Protein AF-A0A392MEF2-F1 (afdb_monomer_lite)

pLDDT: mean 86.11, std 12.42, range [41.94, 96.94]

Organism: NCBI:txid97028

Sequence (92 aa):
MEEEFTLLRNAFTKALIEDEQIAFLTKQWYISVLARIRINAFRIELAGGGSYEDLLSSAFASVEAEAAVGNAVYILPSFYNHDCVFQLEHIL

Foldseek 3Di:
DVVVLVVVVVVCVVVVNDCVNCVVSDPVNVVVVVVLCVLQKDFDFDQFDPDPVSNVVSVVCVVVVVRGPDIDGDPVVSVDDDDPPDDPPPDD

Secondary structure (DSSP, 8-sta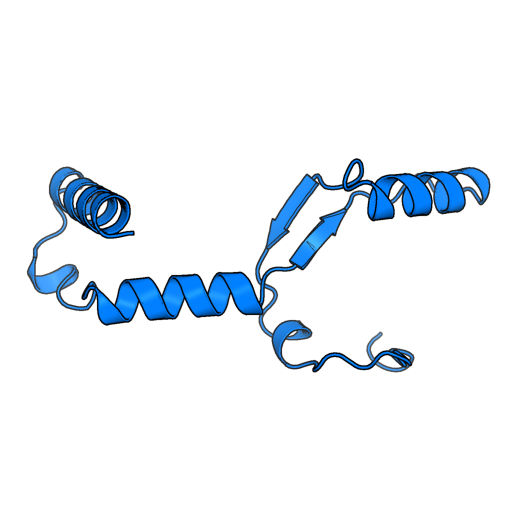te):
-HHHHHHHHHHHHHTT--TTTTTT--HHHHHHHHHHHHHHEEEEEPPPPSSHHHHHHHHHHHHTTTTEEEEEE-TTGGGPPP-SS---TT--

Structure (mmCIF, N/CA/C/O backbone):
data_AF-A0A392MEF2-F1
#
_entry.id   AF-A0A392MEF2-F1
#
loop_
_atom_site.group_PDB
_atom_site.id
_atom_site.type_symbol
_atom_site.label_atom_id
_atom_site.label_alt_id
_atom_site.label_comp_id
_atom_site.label_asym_id
_atom_site.label_entity_id
_atom_site.label_seq_id
_atom_site.pdbx_PDB_ins_code
_atom_site.Cartn_x
_atom_site.Cartn_y
_atom_site.Cartn_z
_atom_site.occupancy
_atom_site.B_iso_or_equiv
_atom_site.auth_seq_id
_atom_site.auth_comp_id
_atom_site.auth_asym_id
_atom_site.auth_atom_id
_atom_site.pdbx_PDB_model_num
ATOM 1 N N . MET A 1 1 ? 7.188 0.491 15.254 1.00 77.00 1 MET A N 1
ATOM 2 C CA . MET A 1 1 ? 5.920 -0.025 14.673 1.00 77.00 1 MET A CA 1
ATOM 3 C C . MET A 1 1 ? 4.687 0.337 15.507 1.00 77.00 1 MET A C 1
ATOM 5 O O . MET A 1 1 ? 3.666 0.683 14.920 1.00 77.00 1 MET A O 1
ATOM 9 N N . GLU A 1 2 ? 4.743 0.238 16.843 1.00 87.62 2 GLU A N 1
ATOM 10 C CA . GLU A 1 2 ? 3.608 0.611 17.710 1.00 87.62 2 GLU A CA 1
ATOM 11 C C . GLU A 1 2 ? 3.369 2.120 17.784 1.00 87.62 2 GLU A C 1
ATOM 13 O O . GLU A 1 2 ? 2.228 2.585 17.803 1.00 87.62 2 GLU A O 1
ATOM 18 N N . GLU A 1 3 ? 4.458 2.885 17.794 1.00 92.62 3 GLU A N 1
ATOM 19 C CA . GLU A 1 3 ? 4.425 4.344 17.832 1.00 92.62 3 GLU A CA 1
ATOM 20 C C . GLU A 1 3 ? 3.763 4.904 16.569 1.00 92.62 3 GLU A C 1
ATOM 22 O O . GLU A 1 3 ? 2.871 5.741 16.651 1.00 92.62 3 GLU A O 1
ATOM 27 N N . GLU A 1 4 ? 4.108 4.374 15.400 1.00 92.88 4 GLU A N 1
ATOM 28 C CA . GLU A 1 4 ? 3.580 4.777 14.098 1.00 92.88 4 GLU A CA 1
ATOM 29 C C . GLU A 1 4 ? 2.103 4.396 13.947 1.00 92.88 4 GLU A C 1
ATOM 31 O O . GLU A 1 4 ? 1.313 5.186 13.431 1.00 92.88 4 GLU A O 1
ATOM 36 N N . PHE A 1 5 ? 1.698 3.229 14.461 1.00 95.06 5 PHE A N 1
ATOM 37 C CA . PHE A 1 5 ? 0.283 2.858 14.544 1.00 95.06 5 PHE A CA 1
ATOM 38 C C . PHE A 1 5 ? -0.505 3.840 15.424 1.00 95.06 5 PHE A C 1
ATOM 40 O O . PHE A 1 5 ? -1.582 4.303 15.043 1.00 95.06 5 PHE A O 1
ATOM 47 N N . THR A 1 6 ? 0.055 4.201 16.580 1.00 95.00 6 THR A N 1
ATOM 48 C CA . THR A 1 6 ? -0.549 5.173 17.500 1.00 95.00 6 THR A CA 1
ATOM 49 C C . THR A 1 6 ? -0.643 6.558 16.857 1.00 95.00 6 THR A C 1
ATOM 51 O O . THR A 1 6 ? -1.677 7.215 16.960 1.00 95.00 6 THR A O 1
ATOM 54 N N . LEU A 1 7 ? 0.392 6.990 16.132 1.00 95.88 7 LEU A N 1
ATOM 55 C CA . LEU A 1 7 ? 0.387 8.245 15.376 1.00 95.88 7 LEU A CA 1
ATOM 56 C C . LEU A 1 7 ? -0.716 8.263 14.313 1.00 95.88 7 LEU A C 1
ATOM 58 O O . LEU A 1 7 ? -1.429 9.260 14.209 1.00 95.88 7 LEU A O 1
ATOM 62 N N . LEU A 1 8 ? -0.899 7.167 13.571 1.00 94.75 8 LEU A N 1
ATOM 63 C CA . LEU A 1 8 ? -1.965 7.044 12.576 1.00 94.75 8 LEU A CA 1
ATOM 64 C C . LEU A 1 8 ? -3.357 7.115 13.219 1.00 94.75 8 LEU A C 1
ATOM 66 O O . LEU A 1 8 ? -4.207 7.866 12.741 1.00 94.75 8 LEU A O 1
ATOM 70 N N . ARG A 1 9 ? -3.590 6.396 14.327 1.00 94.19 9 ARG A N 1
ATOM 71 C CA . ARG A 1 9 ? -4.861 6.498 15.070 1.00 94.19 9 ARG A CA 1
ATOM 72 C C . ARG A 1 9 ? -5.111 7.925 15.548 1.00 94.19 9 ARG A C 1
ATOM 74 O O . ARG A 1 9 ? -6.186 8.464 15.307 1.00 94.19 9 ARG A O 1
ATOM 81 N N . ASN A 1 10 ? -4.100 8.565 16.131 1.00 94.50 10 ASN A N 1
ATOM 82 C CA . ASN A 1 10 ? -4.194 9.949 16.591 1.00 94.50 10 ASN A CA 1
ATOM 83 C C . ASN A 1 10 ? -4.493 10.926 15.446 1.00 94.50 10 ASN A C 1
ATOM 85 O O . ASN A 1 10 ? -5.214 11.900 15.654 1.00 94.50 10 ASN A O 1
ATOM 89 N N . ALA A 1 11 ? -3.951 10.694 14.248 1.00 96.25 11 ALA A N 1
ATOM 90 C CA . ALA A 1 11 ? -4.246 11.510 13.074 1.00 96.25 11 ALA A CA 1
ATOM 91 C C . ALA A 1 11 ? -5.725 11.408 12.670 1.00 96.25 11 ALA A C 1
ATOM 93 O O . ALA A 1 11 ? -6.351 12.436 12.416 1.00 96.25 11 ALA A O 1
ATOM 94 N N . PHE A 1 12 ? -6.308 10.206 12.688 1.00 95.31 12 PHE A N 1
ATOM 95 C CA . PHE A 1 12 ? -7.735 10.020 12.418 1.00 95.31 12 PHE A CA 1
ATOM 96 C C . PHE A 1 12 ? -8.630 10.644 13.490 1.00 95.31 12 PHE A C 1
ATOM 98 O O . PHE A 1 12 ? -9.579 11.348 13.148 1.00 95.31 12 PHE A O 1
ATOM 105 N N . THR A 1 13 ? -8.285 10.494 14.772 1.00 93.50 13 THR A N 1
ATOM 106 C CA . THR A 1 13 ? -9.009 11.161 15.866 1.00 93.50 13 THR A CA 1
ATOM 107 C C . THR A 1 13 ? -8.964 12.685 15.721 1.00 93.50 13 THR A C 1
ATOM 109 O O . THR A 1 13 ? -9.980 13.356 15.879 1.00 93.50 13 THR A O 1
ATOM 112 N N . LYS A 1 14 ? -7.805 13.256 15.360 1.00 96.19 14 LYS A N 1
ATOM 113 C CA . LYS A 1 14 ? -7.663 14.700 15.091 1.00 96.19 14 LYS A CA 1
ATOM 114 C C . LYS A 1 14 ? -8.464 15.167 13.8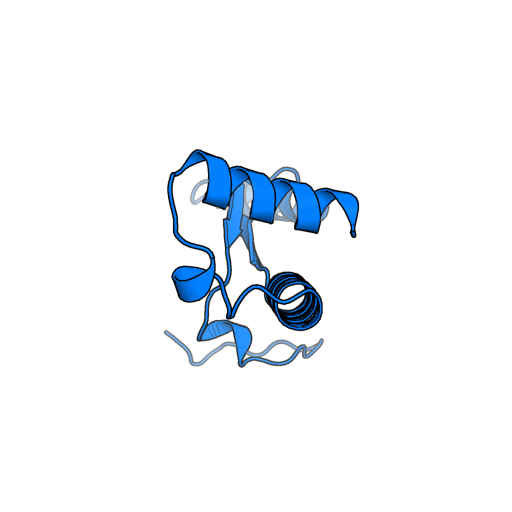75 1.00 96.19 14 LYS A C 1
ATOM 116 O O . LYS A 1 14 ? -8.868 16.324 13.839 1.00 96.19 14 LYS A O 1
ATOM 121 N N . ALA A 1 15 ? -8.697 14.287 12.906 1.00 96.94 15 ALA A N 1
ATOM 122 C CA . ALA A 1 15 ? -9.551 14.544 11.752 1.00 96.94 15 ALA A CA 1
ATOM 123 C C . ALA A 1 15 ? -11.054 14.368 12.055 1.00 96.94 15 ALA A C 1
ATOM 125 O O . ALA A 1 15 ? -11.856 14.413 11.126 1.00 96.94 15 ALA A O 1
ATOM 126 N N . LEU A 1 16 ? -11.432 14.191 13.331 1.00 95.44 16 LEU A N 1
ATOM 127 C CA . LEU A 1 16 ? -12.811 13.980 13.788 1.00 95.44 16 LEU A CA 1
ATOM 128 C C . LEU A 1 16 ? -13.473 12.737 13.169 1.00 95.44 16 LEU A C 1
ATOM 130 O O . LEU A 1 16 ? -14.691 12.693 13.024 1.00 95.44 16 LEU A O 1
ATOM 134 N N . ILE A 1 17 ? -12.674 11.728 12.806 1.00 95.62 17 ILE A N 1
ATOM 135 C CA . ILE A 1 17 ? -13.191 10.434 12.360 1.00 95.62 17 ILE A CA 1
ATOM 136 C C . ILE A 1 17 ? -13.580 9.623 13.594 1.00 95.62 17 ILE A C 1
ATOM 138 O O . ILE A 1 17 ? -12.771 9.448 14.509 1.00 95.62 17 ILE A O 1
ATOM 142 N N . GLU A 1 18 ? -14.818 9.139 13.618 1.00 94.50 18 GLU A N 1
ATOM 143 C CA . GLU A 1 18 ? -15.369 8.407 14.756 1.00 94.50 18 GLU A CA 1
ATOM 144 C C . GLU A 1 18 ? -14.702 7.035 14.913 1.00 94.50 18 GLU A C 1
ATOM 146 O O . GLU A 1 18 ? -14.342 6.381 13.930 1.00 94.50 18 GLU A O 1
ATOM 151 N N . ASP A 1 19 ? -14.578 6.553 16.153 1.00 92.06 19 ASP A N 1
ATOM 152 C CA . ASP A 1 19 ? -13.939 5.261 16.436 1.00 92.06 19 ASP A CA 1
ATOM 153 C C . ASP A 1 19 ? -14.626 4.084 15.724 1.00 92.06 19 ASP A C 1
ATOM 155 O O . ASP A 1 19 ? -13.952 3.134 15.324 1.00 92.06 19 ASP A O 1
ATOM 159 N N . GLU A 1 20 ? -15.943 4.164 15.506 1.00 95.00 20 GLU A N 1
ATOM 160 C CA . GLU A 1 20 ? -16.707 3.166 14.750 1.00 95.00 20 GLU A CA 1
ATOM 161 C C . GLU A 1 20 ? -16.272 3.113 13.274 1.00 95.00 20 GLU A C 1
ATOM 163 O O . GLU A 1 20 ? -16.121 2.032 12.702 1.00 95.00 20 GLU A O 1
ATOM 168 N N . GLN A 1 21 ? -15.950 4.265 12.676 1.00 94.00 21 GLN A N 1
ATOM 169 C CA . GLN A 1 21 ? -15.476 4.365 11.292 1.00 94.00 21 GLN A CA 1
ATOM 170 C C . GLN A 1 21 ? -14.050 3.818 11.124 1.00 94.00 21 GLN A C 1
ATOM 172 O O . GLN A 1 21 ? -13.709 3.310 10.056 1.00 94.00 21 GLN A O 1
ATOM 177 N N . ILE A 1 22 ? -13.221 3.870 12.173 1.00 94.75 22 ILE A N 1
ATOM 178 C CA . ILE A 1 22 ? -11.858 3.303 12.198 1.00 94.75 22 ILE A CA 1
ATOM 179 C C . ILE A 1 22 ? -11.765 1.992 12.988 1.00 94.75 22 ILE A C 1
ATOM 181 O O . ILE A 1 22 ? -10.668 1.568 13.365 1.00 94.75 22 ILE A O 1
ATOM 185 N N . ALA A 1 23 ? -12.887 1.302 13.208 1.00 94.81 23 ALA A N 1
ATOM 186 C CA . ALA A 1 23 ? -12.905 0.004 13.883 1.00 94.81 23 ALA A CA 1
ATOM 187 C C . ALA A 1 23 ? -12.063 -1.052 13.139 1.00 94.81 23 ALA A C 1
ATOM 189 O O . ALA A 1 23 ? -11.465 -1.933 13.757 1.00 94.81 23 ALA A O 1
ATOM 190 N N . PHE A 1 24 ? -11.945 -0.926 11.811 1.00 93.88 24 PHE A N 1
ATOM 191 C CA . PHE A 1 24 ? -11.096 -1.789 10.984 1.00 93.88 24 PHE A CA 1
ATOM 192 C C . PHE A 1 24 ? -9.593 -1.611 11.259 1.00 93.88 24 PHE A C 1
ATOM 194 O O . PHE A 1 24 ? -8.807 -2.517 10.972 1.00 93.88 24 PHE A O 1
ATOM 201 N N . LEU A 1 25 ? -9.180 -0.452 11.791 1.00 95.00 25 LEU A N 1
ATOM 202 C CA . LEU A 1 25 ? -7.786 -0.074 12.014 1.00 95.00 25 LEU A CA 1
ATOM 203 C C . LEU A 1 25 ? -7.241 -0.754 13.273 1.00 95.00 25 LEU A C 1
ATOM 205 O O . LEU A 1 25 ? -6.907 -0.125 14.281 1.00 95.00 25 LEU A O 1
ATOM 209 N N . THR A 1 26 ? -7.162 -2.076 13.210 1.00 95.62 26 THR A N 1
ATOM 210 C CA . THR A 1 26 ? -6.478 -2.894 14.204 1.00 95.62 26 THR A CA 1
ATOM 211 C C . THR A 1 26 ? -4.979 -2.898 13.922 1.00 95.62 26 THR A C 1
ATOM 213 O O . THR A 1 26 ? -4.525 -2.678 12.794 1.00 95.62 26 THR A O 1
ATOM 216 N N . LYS A 1 27 ? -4.178 -3.214 14.939 1.00 95.00 27 LYS A N 1
ATOM 217 C CA . LYS A 1 27 ? -2.731 -3.388 14.771 1.00 95.00 27 LYS A CA 1
ATOM 218 C C . LYS A 1 27 ? -2.402 -4.464 13.729 1.00 95.00 27 LYS A C 1
ATOM 220 O O . LYS A 1 27 ? -1.508 -4.277 12.910 1.00 95.00 27 LYS A O 1
ATOM 225 N N . GLN A 1 28 ? -3.159 -5.563 13.709 1.00 95.75 28 GLN A N 1
ATOM 226 C CA . GLN A 1 28 ? -2.991 -6.627 12.717 1.00 95.75 28 GLN A CA 1
ATOM 227 C C . GLN A 1 28 ? -3.287 -6.137 11.295 1.00 95.75 28 GLN A C 1
ATOM 229 O O . GLN A 1 28 ? -2.540 -6.460 10.370 1.00 95.75 28 GLN A O 1
ATOM 234 N N . TRP A 1 29 ? -4.336 -5.327 11.118 1.00 95.94 29 TRP A N 1
ATOM 235 C CA . TRP A 1 29 ? -4.644 -4.709 9.830 1.00 95.94 29 TRP A CA 1
ATOM 236 C C . TRP A 1 29 ? -3.496 -3.809 9.362 1.00 95.94 29 TRP A C 1
ATOM 238 O O . TRP A 1 29 ? -3.018 -3.962 8.238 1.00 95.94 29 TRP A O 1
ATOM 248 N N . TYR A 1 30 ? -2.990 -2.943 10.244 1.00 95.88 30 TYR A N 1
ATOM 249 C CA . TYR A 1 30 ? -1.889 -2.026 9.941 1.00 95.88 30 TYR A CA 1
ATOM 250 C C . TYR A 1 30 ? -0.617 -2.769 9.513 1.00 95.88 30 TYR A C 1
ATOM 252 O O . TYR A 1 30 ? -0.046 -2.480 8.461 1.00 95.88 30 TYR A O 1
ATOM 260 N N . ILE A 1 31 ? -0.223 -3.794 10.275 1.00 95.25 31 ILE A N 1
ATOM 261 C CA . ILE A 1 31 ? 0.928 -4.648 9.953 1.00 95.25 31 ILE A CA 1
ATOM 262 C C . ILE A 1 31 ? 0.732 -5.336 8.600 1.00 95.25 31 ILE A C 1
ATOM 264 O O . ILE A 1 31 ? 1.641 -5.345 7.771 1.00 95.25 31 ILE A O 1
ATOM 268 N N . SER A 1 32 ? -0.460 -5.882 8.349 1.00 95.81 32 SER A N 1
ATOM 269 C CA . SER A 1 32 ? -0.783 -6.551 7.088 1.00 95.81 32 SER A CA 1
ATOM 270 C C . SER A 1 32 ? -0.715 -5.603 5.887 1.00 95.81 32 SER A C 1
ATOM 272 O O . SER A 1 32 ? -0.255 -5.997 4.814 1.00 95.81 32 SER A O 1
ATOM 274 N N . VAL A 1 33 ? -1.165 -4.353 6.028 1.00 94.94 33 VAL A N 1
ATOM 275 C CA . VAL A 1 33 ? -1.043 -3.334 4.971 1.00 94.94 33 VAL A CA 1
ATOM 276 C C . VAL A 1 33 ? 0.423 -3.005 4.702 1.00 94.94 33 VAL A C 1
ATOM 278 O O . VAL A 1 33 ? 0.848 -3.076 3.551 1.00 94.94 33 VAL A O 1
ATOM 281 N N . LEU A 1 34 ? 1.217 -2.721 5.738 1.00 94.94 34 LEU A N 1
ATOM 282 C CA . LEU A 1 34 ? 2.639 -2.409 5.569 1.00 94.94 34 LEU A CA 1
ATOM 283 C C . LEU A 1 34 ? 3.425 -3.565 4.945 1.00 94.94 34 LEU A C 1
ATOM 285 O O . LEU A 1 34 ? 4.260 -3.336 4.072 1.00 94.94 34 LEU A O 1
ATOM 289 N N . ALA A 1 35 ? 3.139 -4.803 5.351 1.00 95.31 35 ALA A N 1
ATOM 290 C CA . ALA A 1 35 ? 3.751 -5.987 4.760 1.00 95.31 35 ALA A CA 1
ATOM 291 C C . ALA A 1 35 ? 3.436 -6.089 3.261 1.00 95.31 35 ALA A C 1
ATOM 293 O O . ALA A 1 35 ? 4.339 -6.316 2.458 1.00 95.31 35 ALA A O 1
ATOM 294 N N . ARG A 1 36 ? 2.178 -5.850 2.866 1.00 95.12 36 ARG A N 1
ATOM 295 C CA . ARG A 1 36 ? 1.771 -5.857 1.455 1.00 95.12 36 ARG A CA 1
ATOM 296 C C . ARG A 1 36 ? 2.433 -4.743 0.657 1.00 95.12 36 ARG A C 1
ATOM 298 O O . ARG A 1 36 ? 2.922 -5.033 -0.426 1.00 95.12 36 ARG A O 1
ATOM 305 N N . ILE A 1 37 ? 2.500 -3.520 1.186 1.00 95.38 37 ILE A N 1
ATOM 306 C CA . ILE A 1 37 ? 3.22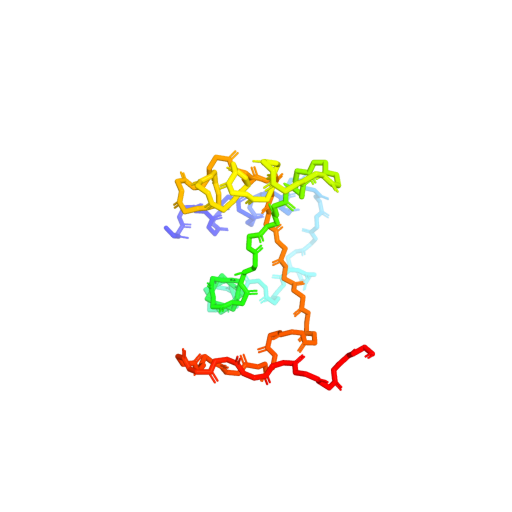0 -2.416 0.532 1.00 95.38 37 ILE A CA 1
ATOM 307 C C . ILE A 1 37 ? 4.682 -2.810 0.330 1.00 95.38 37 ILE A C 1
ATOM 309 O O . ILE A 1 37 ? 5.190 -2.700 -0.775 1.00 95.38 37 ILE A O 1
ATOM 313 N N . ARG A 1 38 ? 5.348 -3.336 1.362 1.00 94.12 38 ARG A N 1
ATOM 314 C CA . ARG A 1 38 ? 6.772 -3.682 1.293 1.00 94.12 38 ARG A CA 1
ATOM 315 C C . ARG A 1 38 ? 7.084 -4.808 0.307 1.00 94.12 38 ARG A C 1
ATOM 317 O O . ARG A 1 38 ? 8.132 -4.766 -0.320 1.00 94.12 38 ARG A O 1
ATOM 324 N N . ILE A 1 39 ? 6.201 -5.797 0.183 1.00 94.81 39 ILE A N 1
ATOM 325 C CA . ILE A 1 39 ? 6.369 -6.918 -0.758 1.00 94.81 39 ILE A CA 1
ATOM 326 C C . ILE A 1 39 ? 6.071 -6.490 -2.204 1.00 94.81 39 ILE A C 1
ATOM 328 O O . ILE A 1 39 ? 6.624 -7.070 -3.129 1.00 94.81 39 ILE A O 1
ATOM 332 N N . ASN A 1 40 ? 5.221 -5.477 -2.403 1.00 96.06 40 ASN A N 1
ATOM 333 C CA . ASN A 1 40 ? 4.686 -5.101 -3.717 1.00 96.06 40 ASN A CA 1
ATOM 334 C C . ASN A 1 40 ? 5.100 -3.696 -4.187 1.00 96.06 40 ASN A C 1
ATOM 336 O O . ASN A 1 40 ? 4.519 -3.175 -5.140 1.00 96.06 40 ASN A O 1
ATOM 340 N N . ALA A 1 41 ? 6.041 -3.047 -3.501 1.00 95.56 41 ALA A N 1
ATOM 341 C CA . ALA A 1 41 ? 6.496 -1.711 -3.859 1.00 95.56 41 ALA A CA 1
ATOM 342 C C . ALA A 1 41 ? 7.424 -1.767 -5.074 1.00 95.56 41 ALA A C 1
ATOM 344 O O . ALA A 1 41 ? 8.412 -2.498 -5.087 1.00 95.56 41 ALA A O 1
ATOM 345 N N . PHE A 1 42 ? 7.128 -0.924 -6.055 1.00 93.25 42 PHE A N 1
ATOM 346 C CA . PHE A 1 42 ? 7.973 -0.664 -7.207 1.00 93.25 42 PHE A CA 1
ATOM 347 C C . PHE A 1 42 ? 8.627 0.701 -7.043 1.00 93.25 42 PHE A C 1
ATOM 349 O O . PHE A 1 42 ? 7.950 1.698 -6.762 1.00 93.25 42 PHE A O 1
ATOM 356 N N . ARG A 1 43 ? 9.941 0.743 -7.258 1.00 92.06 43 ARG A N 1
ATOM 357 C CA . ARG A 1 43 ? 10.690 1.989 -7.399 1.00 92.06 43 ARG A CA 1
ATOM 358 C C . ARG A 1 43 ? 10.390 2.577 -8.774 1.00 92.06 43 ARG A C 1
ATOM 360 O O . ARG A 1 43 ? 10.485 1.877 -9.777 1.00 92.06 43 ARG A O 1
ATOM 367 N N . ILE A 1 44 ? 9.994 3.843 -8.809 1.00 90.62 44 ILE A N 1
ATOM 368 C CA . ILE A 1 44 ? 9.770 4.580 -10.053 1.00 90.62 44 ILE A CA 1
ATOM 369 C C . ILE A 1 44 ? 11.054 5.320 -10.379 1.00 90.62 44 ILE A C 1
ATOM 371 O O . ILE A 1 44 ? 11.571 6.061 -9.541 1.00 90.62 44 ILE A O 1
ATOM 375 N N . GLU A 1 45 ? 11.533 5.143 -11.600 1.00 87.94 45 GLU A N 1
ATOM 376 C CA . GLU A 1 45 ? 12.739 5.787 -12.098 1.00 87.94 45 GLU A CA 1
ATOM 377 C C . GLU A 1 45 ? 12.409 6.654 -13.303 1.00 87.94 45 GLU A C 1
ATOM 379 O O . GLU A 1 45 ? 11.536 6.318 -14.109 1.00 87.94 45 GLU A O 1
ATOM 384 N N . LEU A 1 46 ? 13.092 7.790 -13.409 1.00 80.25 46 LEU A N 1
ATOM 385 C CA . LEU A 1 46 ? 12.995 8.634 -14.589 1.00 80.25 46 LEU A CA 1
ATOM 386 C C . LEU A 1 46 ? 13.915 8.065 -15.669 1.00 80.25 46 LEU A C 1
ATOM 388 O O . LEU A 1 46 ? 15.121 7.963 -15.462 1.00 80.25 46 LEU A O 1
ATOM 392 N N . ALA A 1 47 ? 13.350 7.709 -16.821 1.00 72.94 47 ALA A N 1
ATOM 393 C CA . ALA A 1 47 ? 14.154 7.306 -17.966 1.00 72.94 47 ALA A CA 1
ATOM 394 C C . ALA A 1 47 ? 15.013 8.492 -18.442 1.00 72.94 47 ALA A C 1
ATOM 396 O O . ALA A 1 47 ? 14.490 9.593 -18.643 1.00 72.94 47 ALA A O 1
ATOM 397 N N . GLY A 1 48 ? 16.318 8.267 -18.625 1.00 67.69 48 GLY A N 1
ATOM 398 C CA . GLY A 1 48 ? 17.190 9.204 -19.330 1.00 67.69 48 GLY A CA 1
ATOM 399 C C . GLY A 1 48 ? 16.707 9.440 -20.762 1.00 67.69 48 GLY A C 1
ATOM 400 O O . GLY A 1 48 ? 15.898 8.677 -21.293 1.00 67.69 48 GLY A O 1
ATOM 401 N N . GLY A 1 49 ? 17.166 10.533 -21.376 1.00 66.94 49 GLY A N 1
ATOM 402 C CA . GLY A 1 49 ? 16.810 10.906 -22.747 1.00 66.94 49 GLY A CA 1
ATOM 403 C C . GLY A 1 49 ? 17.034 9.786 -23.775 1.00 66.94 49 GLY A C 1
ATOM 404 O O . GLY A 1 49 ? 17.666 8.774 -23.511 1.00 66.94 49 GLY A O 1
ATOM 405 N N . GLY A 1 50 ? 16.477 9.941 -24.978 1.00 61.72 50 GLY A N 1
ATOM 406 C CA . GLY A 1 50 ? 16.437 8.879 -25.995 1.00 61.72 50 GLY A CA 1
ATOM 407 C C . GLY A 1 50 ? 17.768 8.510 -26.675 1.00 61.72 50 GLY A C 1
ATOM 408 O O . GLY A 1 50 ? 17.716 7.923 -27.755 1.00 61.72 50 GLY A O 1
ATOM 409 N N . SER A 1 51 ? 18.934 8.875 -26.127 1.00 71.62 51 SER A N 1
ATOM 410 C CA . SER A 1 51 ? 20.246 8.491 -26.677 1.00 71.62 51 SER A CA 1
ATOM 411 C C . SER A 1 51 ? 20.832 7.243 -25.994 1.00 71.62 51 SER A C 1
ATOM 413 O O . SER A 1 51 ? 20.394 6.827 -24.925 1.00 71.62 51 SER A O 1
ATOM 415 N N . TYR A 1 52 ? 21.816 6.593 -26.620 1.00 63.03 52 TYR A N 1
ATOM 416 C CA . TYR A 1 52 ? 22.422 5.364 -26.086 1.00 63.03 52 TYR A CA 1
ATOM 417 C C . TYR A 1 52 ? 23.278 5.631 -24.835 1.00 63.03 52 TYR A C 1
ATOM 419 O O . TYR A 1 52 ? 23.247 4.864 -23.870 1.00 63.03 52 TYR A O 1
ATOM 427 N N . GLU A 1 53 ? 24.000 6.750 -24.819 1.00 69.81 53 GLU A N 1
ATOM 428 C CA . GLU A 1 53 ? 24.756 7.240 -23.666 1.00 69.81 53 GLU A CA 1
ATOM 429 C C . GLU A 1 53 ? 23.839 7.526 -22.464 1.00 69.81 53 GLU A C 1
ATOM 431 O O . GLU A 1 53 ? 24.214 7.259 -21.316 1.00 69.81 53 GLU A O 1
ATOM 436 N N . ASP A 1 54 ? 22.612 7.987 -22.723 1.00 75.50 54 ASP A N 1
ATOM 437 C CA . ASP A 1 54 ? 21.596 8.204 -21.693 1.00 75.50 54 ASP A CA 1
ATOM 438 C C . ASP A 1 54 ? 21.101 6.884 -21.077 1.00 75.50 54 ASP A C 1
ATOM 440 O O . ASP A 1 54 ? 20.811 6.845 -19.880 1.00 75.50 54 ASP A O 1
ATOM 444 N N . LEU A 1 55 ? 21.048 5.782 -21.838 1.00 76.38 55 LEU A N 1
ATOM 445 C CA . LEU A 1 55 ? 20.622 4.469 -21.330 1.00 76.38 55 LEU A CA 1
ATOM 446 C C . LEU A 1 55 ? 21.646 3.855 -20.373 1.00 76.38 55 LEU A C 1
ATOM 448 O O . LEU A 1 55 ? 21.268 3.374 -19.305 1.00 76.38 55 LEU A O 1
ATOM 452 N N . LEU A 1 56 ? 22.937 3.891 -20.723 1.00 79.62 56 LEU A N 1
ATOM 453 C CA . LEU A 1 56 ? 24.000 3.409 -19.833 1.00 79.62 56 LEU A CA 1
ATOM 454 C C . LEU A 1 56 ? 24.045 4.239 -18.549 1.00 79.62 56 LEU A C 1
ATOM 456 O O . LEU A 1 56 ? 24.086 3.678 -17.456 1.00 79.62 56 LEU A O 1
ATOM 460 N N . SER A 1 57 ? 23.962 5.565 -18.674 1.00 79.44 57 SER A N 1
ATOM 461 C CA . SER A 1 57 ? 23.923 6.476 -17.525 1.00 79.44 57 SER A CA 1
ATOM 462 C C . SER A 1 57 ? 22.699 6.221 -16.638 1.00 79.44 57 SER A C 1
ATOM 464 O O . SER A 1 57 ? 22.824 6.174 -15.416 1.00 79.44 57 SER A O 1
ATOM 466 N N . SER A 1 58 ? 21.533 5.965 -17.242 1.00 77.88 58 SER A N 1
ATOM 467 C CA . SER A 1 58 ? 20.310 5.594 -16.516 1.00 77.88 58 SER A CA 1
ATOM 468 C C . SER A 1 58 ? 20.443 4.248 -15.807 1.00 77.88 58 SER A C 1
ATOM 470 O O . SER A 1 58 ? 19.981 4.111 -14.680 1.00 77.88 58 SER A O 1
ATOM 472 N N . ALA A 1 59 ? 21.097 3.261 -16.424 1.00 81.50 59 ALA A N 1
ATOM 473 C CA . ALA A 1 59 ? 21.331 1.959 -15.805 1.00 81.50 59 ALA A CA 1
ATOM 474 C C . ALA A 1 59 ? 22.249 2.070 -14.577 1.00 81.50 59 ALA A C 1
ATOM 476 O O . ALA A 1 59 ? 21.936 1.503 -13.532 1.00 81.50 59 ALA A O 1
ATOM 477 N N . PHE A 1 60 ? 23.336 2.846 -14.667 1.00 82.81 60 PHE A N 1
ATOM 478 C CA . PHE A 1 60 ? 24.193 3.135 -13.511 1.00 82.81 60 PHE A CA 1
ATOM 479 C C . PHE A 1 60 ? 23.416 3.851 -12.399 1.00 82.81 60 PHE A C 1
ATOM 481 O O . PHE A 1 60 ? 23.425 3.392 -11.258 1.00 82.81 60 PHE A O 1
ATOM 488 N N . ALA A 1 61 ? 22.675 4.909 -12.735 1.00 82.06 61 ALA A N 1
ATOM 489 C CA . ALA A 1 61 ? 21.858 5.644 -11.770 1.00 82.06 61 ALA A CA 1
ATOM 490 C C . ALA A 1 61 ? 20.733 4.781 -11.162 1.00 82.06 61 ALA A C 1
ATOM 492 O O . ALA A 1 61 ? 20.357 4.973 -10.008 1.00 82.06 61 ALA A O 1
ATOM 493 N N . SER A 1 62 ? 20.200 3.807 -11.902 1.00 81.75 62 SER A N 1
ATOM 494 C CA . SER A 1 62 ? 19.235 2.828 -11.395 1.00 81.7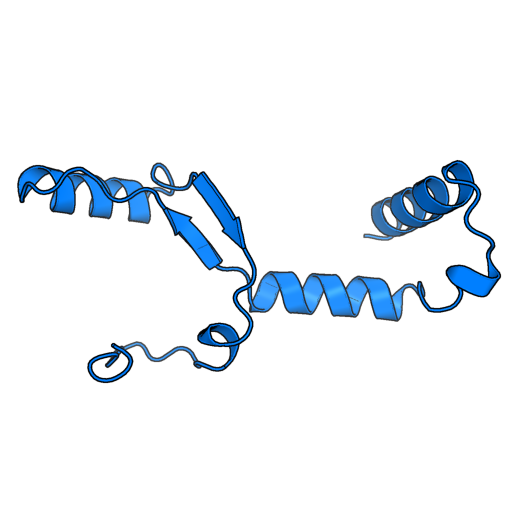5 62 SER A CA 1
ATOM 495 C C . SER A 1 62 ? 19.868 1.922 -10.340 1.00 81.75 62 SER A C 1
ATOM 497 O O . SER A 1 62 ? 19.333 1.775 -9.236 1.00 81.75 62 SER A O 1
ATOM 499 N N . VAL A 1 63 ? 21.039 1.348 -10.628 1.00 84.88 63 VAL A N 1
ATOM 500 C CA . VAL A 1 63 ? 21.755 0.476 -9.682 1.00 84.88 63 VAL A CA 1
ATOM 501 C C . VAL A 1 63 ? 22.091 1.227 -8.392 1.00 84.88 63 VAL A C 1
ATOM 503 O O . VAL A 1 63 ? 21.806 0.719 -7.308 1.00 84.88 63 VAL A O 1
ATOM 506 N N . GLU A 1 64 ? 22.574 2.465 -8.502 1.00 86.38 64 GLU A N 1
ATOM 507 C CA . GLU A 1 64 ? 22.902 3.327 -7.354 1.00 86.38 64 GLU A CA 1
ATOM 508 C C . GLU A 1 64 ? 21.669 3.965 -6.682 1.00 86.38 64 GLU A C 1
ATOM 510 O O . GLU A 1 64 ? 21.791 4.689 -5.697 1.00 86.38 64 GLU A O 1
ATOM 515 N N . ALA A 1 65 ? 20.459 3.688 -7.182 1.00 80.94 65 ALA A N 1
ATOM 516 C CA . ALA A 1 65 ? 19.196 4.287 -6.736 1.00 80.94 65 ALA A CA 1
ATOM 517 C C . ALA A 1 65 ? 19.081 5.813 -6.922 1.00 80.94 65 ALA A C 1
ATOM 519 O O . ALA A 1 65 ? 18.112 6.413 -6.458 1.00 80.94 65 ALA A O 1
ATOM 520 N N . GLU A 1 66 ? 20.011 6.433 -7.640 1.00 81.25 66 GLU A N 1
ATOM 521 C CA . GLU A 1 66 ? 20.034 7.863 -7.959 1.00 81.25 66 GLU A CA 1
ATOM 522 C C . GLU A 1 66 ? 18.963 8.265 -8.987 1.00 81.25 66 GLU A C 1
ATOM 524 O O . GLU A 1 66 ? 18.518 9.410 -8.998 1.00 81.25 66 GLU A O 1
ATOM 529 N N . ALA A 1 67 ? 18.491 7.327 -9.817 1.00 81.31 67 ALA A N 1
ATOM 530 C CA . ALA A 1 67 ? 17.413 7.568 -10.786 1.00 81.31 67 ALA A CA 1
ATOM 531 C C . ALA A 1 67 ? 16.001 7.569 -10.161 1.00 81.31 67 ALA A C 1
ATOM 533 O O . ALA A 1 67 ? 15.011 7.831 -10.853 1.00 81.31 67 ALA A O 1
ATOM 534 N N . ALA A 1 68 ? 15.882 7.238 -8.872 1.00 84.88 68 ALA A N 1
ATOM 535 C CA . ALA A 1 68 ? 14.604 7.036 -8.207 1.00 84.88 68 ALA A CA 1
ATOM 536 C C . ALA A 1 68 ? 13.865 8.361 -7.965 1.00 84.88 68 ALA A C 1
ATOM 538 O O . ALA A 1 68 ? 14.337 9.234 -7.240 1.00 84.88 68 ALA A O 1
ATOM 539 N N . VAL A 1 69 ? 12.654 8.478 -8.508 1.00 90.31 69 VAL A N 1
ATOM 540 C CA . VAL A 1 69 ? 11.779 9.649 -8.321 1.00 90.31 69 VAL A CA 1
ATOM 541 C C . VAL A 1 69 ? 10.612 9.381 -7.370 1.00 90.31 69 VAL A C 1
ATOM 543 O O . VAL A 1 69 ? 9.915 10.310 -6.966 1.00 90.31 69 VAL A O 1
ATOM 546 N N . GLY A 1 70 ? 10.383 8.122 -6.986 1.00 91.00 70 GLY A N 1
ATOM 547 C CA . GLY A 1 70 ? 9.328 7.765 -6.042 1.00 91.00 70 GLY A CA 1
ATOM 548 C C . GLY A 1 70 ? 9.084 6.265 -5.920 1.00 91.00 70 GLY A C 1
ATOM 549 O O . GLY A 1 70 ? 9.834 5.446 -6.447 1.00 91.00 70 GLY A O 1
ATOM 550 N N . ASN A 1 71 ? 8.001 5.915 -5.222 1.00 93.00 71 ASN A N 1
ATOM 551 C CA . ASN A 1 71 ? 7.538 4.540 -5.047 1.00 93.00 71 ASN A CA 1
ATOM 552 C C . ASN A 1 71 ? 6.036 4.453 -5.328 1.00 93.00 71 ASN A C 1
ATOM 554 O O . ASN A 1 71 ? 5.281 5.348 -4.945 1.00 93.00 71 ASN A O 1
ATOM 558 N N . ALA A 1 72 ? 5.599 3.352 -5.931 1.00 94.56 72 ALA A N 1
ATOM 559 C CA . ALA A 1 72 ? 4.186 3.038 -6.107 1.00 94.56 72 ALA A CA 1
ATOM 560 C C . ALA A 1 72 ? 3.923 1.540 -5.952 1.00 94.56 72 ALA A C 1
ATOM 562 O O . ALA A 1 72 ? 4.826 0.713 -6.054 1.00 94.56 72 ALA A O 1
ATOM 563 N N . VAL A 1 73 ? 2.658 1.195 -5.723 1.00 95.06 73 VAL A N 1
ATOM 564 C CA . VAL A 1 73 ? 2.171 -0.184 -5.799 1.00 95.06 73 VAL A CA 1
ATOM 565 C C . VAL A 1 73 ? 1.317 -0.297 -7.055 1.00 95.06 73 VAL A C 1
ATOM 567 O O . VAL A 1 73 ? 0.268 0.342 -7.148 1.00 95.06 73 VAL A O 1
ATOM 570 N N . TYR A 1 74 ? 1.757 -1.109 -8.014 1.00 94.38 74 TYR A N 1
ATOM 571 C CA . TYR A 1 74 ? 1.005 -1.390 -9.234 1.00 94.38 74 TYR A CA 1
ATOM 572 C C . TYR A 1 74 ? 0.323 -2.751 -9.108 1.00 94.38 74 TYR A C 1
ATOM 574 O O . TYR A 1 74 ? 0.977 -3.783 -9.207 1.00 94.38 74 TYR A O 1
ATOM 582 N N . ILE A 1 75 ? -1.001 -2.751 -8.917 1.00 91.44 75 ILE A N 1
ATOM 583 C CA . ILE A 1 75 ? -1.767 -3.966 -8.593 1.00 91.44 75 ILE A CA 1
ATOM 584 C C . ILE A 1 75 ? -1.559 -5.093 -9.612 1.00 91.44 75 ILE A C 1
ATOM 586 O O . ILE A 1 75 ? -1.349 -6.226 -9.204 1.00 91.44 75 ILE A O 1
AT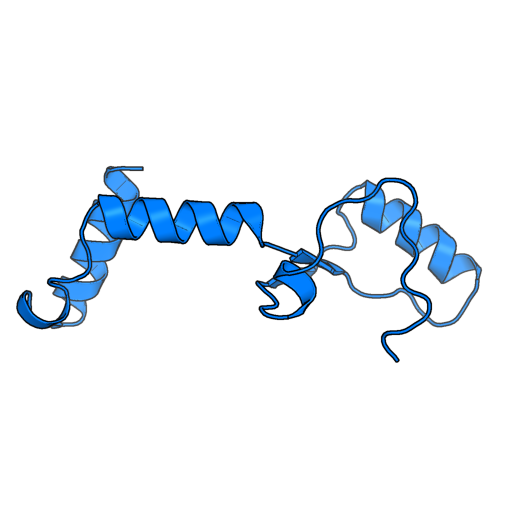OM 590 N N . LEU A 1 76 ? -1.600 -4.803 -10.918 1.00 92.50 76 LEU A N 1
ATOM 591 C CA . LEU A 1 76 ? -1.422 -5.832 -11.951 1.00 92.50 76 LEU A CA 1
ATOM 592 C C . LEU A 1 76 ? 0.030 -6.359 -12.019 1.00 92.50 76 LEU A C 1
ATOM 594 O O . LEU A 1 76 ? 0.210 -7.573 -11.951 1.00 92.50 76 LEU A O 1
ATOM 598 N N . PRO A 1 77 ? 1.073 -5.506 -12.070 1.00 90.88 77 PRO A N 1
ATOM 599 C CA . PRO A 1 77 ? 2.463 -5.953 -11.958 1.00 90.88 77 PRO A CA 1
ATOM 600 C C . PRO A 1 77 ? 2.792 -6.763 -10.698 1.00 90.88 77 PRO A C 1
ATOM 602 O O . PRO A 1 77 ? 3.627 -7.658 -10.756 1.00 90.88 77 PRO A O 1
ATOM 605 N N . SER A 1 78 ? 2.125 -6.500 -9.572 1.00 92.56 78 SER A N 1
ATOM 606 C CA . SER A 1 78 ? 2.310 -7.250 -8.321 1.00 92.56 78 SER A CA 1
ATOM 607 C C . SER A 1 78 ? 1.936 -8.737 -8.400 1.00 92.56 78 SER A C 1
ATOM 609 O O . SER A 1 78 ? 2.275 -9.486 -7.488 1.00 92.56 78 SER A O 1
ATOM 611 N N . PHE A 1 79 ? 1.246 -9.188 -9.455 1.00 91.50 79 PHE A N 1
ATOM 612 C CA . PHE A 1 79 ? 0.958 -10.612 -9.663 1.00 91.50 79 PHE A CA 1
ATOM 613 C C . PHE A 1 79 ? 2.132 -11.389 -10.276 1.00 91.50 79 PHE A C 1
ATOM 615 O O . PHE A 1 79 ? 2.107 -12.621 -10.260 1.00 91.50 79 PHE A O 1
ATOM 622 N N . TYR A 1 80 ? 3.148 -10.707 -10.816 1.00 89.50 80 TYR A N 1
ATOM 623 C CA . TYR A 1 80 ? 4.323 -11.376 -11.366 1.00 89.50 80 TYR A CA 1
ATOM 624 C C . TYR A 1 80 ? 5.287 -11.764 -10.250 1.00 89.50 80 TYR A C 1
ATOM 626 O O . TYR A 1 80 ? 5.716 -10.934 -9.449 1.00 89.50 80 TYR A O 1
ATOM 634 N N . ASN A 1 81 ? 5.649 -13.043 -10.220 1.00 89.38 81 ASN A N 1
ATOM 635 C CA . ASN A 1 81 ? 6.682 -13.531 -9.320 1.00 89.38 81 ASN A CA 1
ATOM 636 C C . ASN A 1 81 ? 8.071 -13.183 -9.856 1.00 89.38 81 ASN A C 1
ATOM 638 O O . ASN A 1 81 ? 8.269 -12.978 -11.053 1.00 89.38 81 ASN A O 1
ATOM 642 N N . HIS A 1 82 ? 9.042 -13.152 -8.949 1.00 88.00 82 HIS A N 1
ATOM 643 C CA . HIS A 1 82 ? 10.436 -12.991 -9.322 1.00 88.00 82 HIS A CA 1
ATOM 644 C C . HIS A 1 82 ? 10.942 -14.230 -10.072 1.00 88.00 82 HIS A C 1
ATOM 646 O O . HIS A 1 82 ? 10.854 -15.346 -9.560 1.00 88.00 82 HIS A O 1
ATOM 652 N N . ASP A 1 83 ? 11.513 -14.003 -11.251 1.00 87.12 83 ASP A N 1
ATOM 653 C CA . ASP A 1 83 ? 12.332 -14.958 -11.991 1.00 87.12 83 ASP A CA 1
ATOM 654 C C . ASP A 1 83 ? 13.632 -14.251 -12.393 1.00 87.12 83 ASP A C 1
ATOM 656 O O . ASP A 1 83 ? 13.607 -13.122 -12.890 1.00 87.12 83 ASP A O 1
ATOM 660 N N . CYS A 1 84 ? 14.769 -14.902 -12.150 1.00 83.56 84 CYS A N 1
ATOM 661 C CA . CYS A 1 84 ? 16.089 -14.381 -12.495 1.00 83.56 84 CYS A CA 1
ATOM 662 C C . CYS A 1 84 ? 16.299 -14.292 -14.014 1.00 83.56 84 CYS A C 1
ATOM 664 O O . CYS A 1 84 ? 17.123 -13.499 -14.467 1.00 83.56 84 CYS A O 1
ATOM 666 N N . VAL A 1 85 ? 15.573 -15.095 -14.800 1.00 79.88 85 VAL A N 1
ATOM 667 C CA . VAL A 1 85 ? 15.582 -15.049 -16.268 1.00 79.88 85 VAL A CA 1
ATOM 668 C C . VAL A 1 85 ? 14.267 -14.433 -16.729 1.00 79.88 85 VAL A C 1
ATOM 670 O O . VAL A 1 85 ? 13.369 -15.092 -17.241 1.00 79.88 85 VAL A O 1
ATOM 673 N N . PHE A 1 86 ? 14.135 -13.138 -16.473 1.00 67.56 86 PHE A N 1
ATOM 674 C CA . PHE A 1 86 ? 12.910 -12.391 -16.720 1.00 67.56 86 PHE A CA 1
ATOM 675 C C . PHE A 1 86 ? 12.577 -12.356 -18.226 1.00 67.56 86 PHE A C 1
ATOM 677 O O . PHE A 1 86 ? 13.297 -11.739 -19.009 1.00 67.56 86 PHE A O 1
ATOM 684 N N . GLN A 1 87 ? 11.487 -13.010 -18.641 1.00 61.34 87 GLN A N 1
ATOM 685 C CA . GLN A 1 87 ? 10.955 -12.967 -20.010 1.00 61.34 87 GLN A CA 1
ATOM 686 C C . GLN A 1 87 ? 9.620 -12.221 -20.014 1.00 61.34 87 GLN A C 1
ATOM 688 O O . GLN A 1 87 ? 8.577 -12.782 -19.687 1.00 61.34 87 GLN A O 1
ATOM 693 N N . LEU A 1 88 ? 9.651 -10.940 -20.380 1.00 64.75 88 LEU A N 1
ATOM 694 C CA . LEU A 1 88 ? 8.473 -10.067 -20.412 1.00 64.75 88 LEU A CA 1
ATOM 695 C C . LEU A 1 88 ? 8.118 -9.640 -21.845 1.00 64.75 88 LEU A C 1
ATOM 697 O O . LEU A 1 88 ? 7.694 -8.516 -22.082 1.00 64.75 88 LEU A O 1
ATOM 701 N N . GLU A 1 89 ? 8.290 -10.542 -22.814 1.00 52.66 89 GLU A N 1
ATOM 702 C CA . GLU A 1 89 ? 8.099 -10.255 -24.248 1.00 52.66 89 GLU A CA 1
ATOM 703 C C . GLU A 1 89 ? 6.623 -10.186 -24.708 1.00 52.66 89 GLU A C 1
ATOM 705 O O . GLU A 1 89 ? 6.367 -10.028 -25.897 1.00 52.66 89 GLU A O 1
ATOM 710 N N . HIS A 1 90 ? 5.626 -10.268 -23.814 1.00 45.72 90 HIS A N 1
ATOM 711 C CA . HIS A 1 90 ? 4.214 -10.411 -24.226 1.00 45.72 90 HIS A CA 1
ATOM 712 C C . HIS A 1 90 ? 3.180 -9.512 -23.521 1.00 45.72 90 HIS A C 1
ATOM 714 O O . HIS A 1 90 ? 1.997 -9.847 -23.524 1.00 45.72 90 HIS A O 1
ATOM 720 N N . ILE A 1 91 ? 3.565 -8.384 -22.911 1.00 51.09 91 ILE A N 1
ATOM 721 C CA . ILE A 1 91 ? 2.606 -7.518 -22.177 1.00 51.09 91 ILE A CA 1
ATOM 722 C C . ILE A 1 91 ? 2.368 -6.134 -22.818 1.00 51.09 91 ILE A C 1
ATOM 724 O O . ILE A 1 91 ? 1.571 -5.357 -22.296 1.00 51.09 91 ILE A O 1
ATOM 728 N N . LEU A 1 92 ? 2.92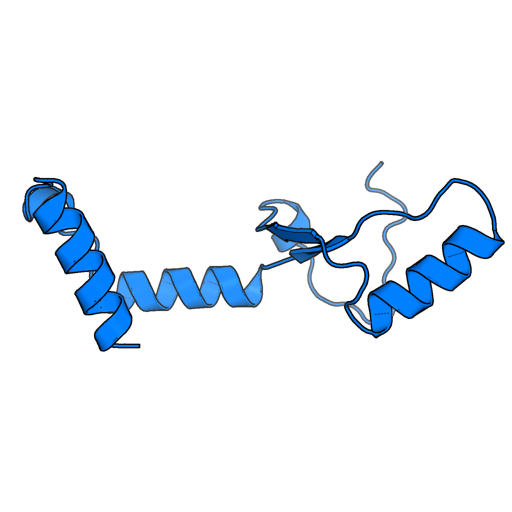5 -5.841 -23.998 1.00 41.94 92 LEU A N 1
ATOM 729 C CA . LEU A 1 92 ? 2.519 -4.684 -24.815 1.00 41.94 92 LEU A CA 1
ATOM 730 C C . LEU A 1 92 ? 2.413 -5.055 -26.295 1.00 41.94 92 LEU A C 1
ATOM 732 O O . LEU A 1 92 ? 3.361 -5.696 -26.797 1.00 41.94 92 LEU A O 1
#

Radius of gyration: 19.26 Å; chains: 1; bounding box: 42×30×44 Å